Protein AF-A0A9E8Q6Z2-F1 (afdb_monomer_lite)

Structure (mmCIF, N/CA/C/O backbone):
data_AF-A0A9E8Q6Z2-F1
#
_entry.id   AF-A0A9E8Q6Z2-F1
#
loop_
_atom_site.group_PDB
_atom_site.id
_atom_site.type_symbol
_atom_site.label_atom_id
_atom_site.label_alt_id
_atom_site.label_comp_id
_atom_site.label_asym_id
_atom_site.label_entity_id
_atom_site.label_seq_id
_atom_site.pdbx_PDB_ins_code
_atom_site.Cartn_x
_atom_site.Cartn_y
_atom_site.Cartn_z
_atom_site.occupancy
_atom_site.B_iso_or_equiv
_atom_site.auth_seq_id
_atom_site.auth_comp_id
_atom_site.auth_asym_id
_atom_site.auth_atom_id
_atom_site.pdbx_PDB_model_num
ATOM 1 N N . MET A 1 1 ? -47.666 -2.145 24.141 1.00 44.16 1 MET A N 1
ATOM 2 C CA . MET A 1 1 ? -46.485 -2.855 24.676 1.00 44.16 1 MET A CA 1
ATOM 3 C C . MET A 1 1 ? -45.416 -2.873 23.596 1.00 44.16 1 MET A C 1
ATOM 5 O O . MET A 1 1 ? -45.447 -3.725 22.724 1.00 44.16 1 MET A O 1
ATOM 9 N N . THR A 1 2 ? -44.535 -1.876 23.582 1.00 48.31 2 THR A N 1
ATOM 10 C CA . THR A 1 2 ? -43.393 -1.814 22.664 1.00 48.31 2 THR A CA 1
ATOM 11 C C . THR A 1 2 ? -42.206 -2.473 23.358 1.00 48.31 2 THR A C 1
ATOM 13 O O . THR A 1 2 ? -41.734 -2.002 24.391 1.00 48.31 2 THR A O 1
ATOM 16 N N . SER A 1 3 ? -41.766 -3.623 22.846 1.00 51.00 3 SER A N 1
ATOM 17 C CA . SER A 1 3 ? -40.600 -4.326 23.374 1.00 51.00 3 SER A CA 1
ATOM 18 C C . SER A 1 3 ? -39.351 -3.483 23.118 1.00 51.00 3 SER A C 1
ATOM 20 O O . SER A 1 3 ? -38.808 -3.475 22.012 1.00 51.00 3 SER A O 1
ATOM 22 N N . GLY A 1 4 ? -38.903 -2.749 24.135 1.00 53.97 4 GLY A N 1
ATOM 23 C CA . GLY A 1 4 ? -37.612 -2.076 24.126 1.00 53.97 4 GLY A CA 1
ATOM 24 C C . GLY A 1 4 ? -36.506 -3.120 24.058 1.00 53.97 4 GLY A C 1
ATOM 25 O O . GLY A 1 4 ? -36.110 -3.676 25.083 1.00 53.97 4 GLY A O 1
ATOM 26 N N . ARG A 1 5 ? -36.022 -3.408 22.847 1.00 54.25 5 ARG A N 1
ATOM 27 C CA . ARG A 1 5 ? -34.812 -4.197 22.626 1.00 54.25 5 ARG A CA 1
ATOM 28 C C . ARG A 1 5 ? -33.648 -3.366 23.163 1.00 54.25 5 ARG A C 1
ATOM 30 O O . ARG A 1 5 ? -33.110 -2.516 22.468 1.00 54.25 5 ARG A O 1
ATOM 37 N N . ARG A 1 6 ? -33.320 -3.548 24.443 1.00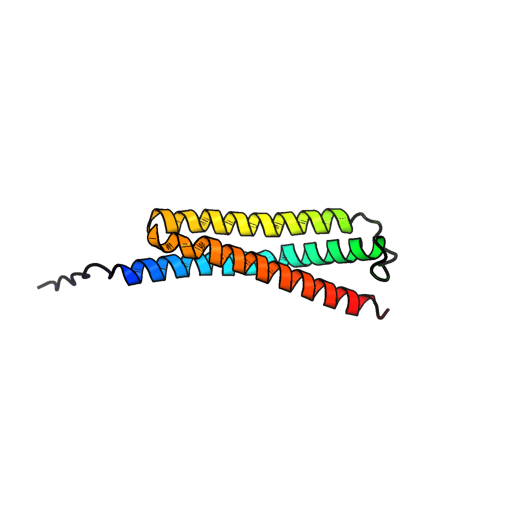 55.88 6 ARG A N 1
ATOM 38 C CA . ARG A 1 6 ? -32.105 -2.985 25.029 1.00 55.88 6 ARG A CA 1
ATOM 39 C C . ARG A 1 6 ? -30.939 -3.688 24.351 1.00 55.88 6 ARG A C 1
ATOM 41 O O . ARG A 1 6 ? -30.661 -4.846 24.653 1.00 55.88 6 ARG A O 1
ATOM 48 N N . GLU A 1 7 ? -30.300 -3.013 23.406 1.00 57.91 7 GLU A N 1
ATOM 49 C CA . GLU A 1 7 ? -28.973 -3.405 22.956 1.00 57.91 7 GLU A CA 1
ATOM 50 C C . GLU A 1 7 ? -28.069 -3.357 24.190 1.00 57.91 7 GLU A C 1
ATOM 52 O O . GLU A 1 7 ? -27.772 -2.292 24.732 1.00 57.91 7 GLU A O 1
ATOM 57 N N . GLY A 1 8 ? -27.740 -4.533 24.732 1.00 60.22 8 GLY A N 1
ATOM 58 C CA . GLY A 1 8 ? -26.762 -4.636 25.807 1.00 60.22 8 GLY A CA 1
ATOM 59 C C . GLY A 1 8 ? -25.445 -4.010 25.342 1.00 60.22 8 GLY A C 1
ATOM 60 O O . GLY A 1 8 ? -25.154 -4.054 24.144 1.00 60.22 8 GLY A O 1
ATOM 61 N N . PRO A 1 9 ? -24.643 -3.421 26.246 1.00 64.31 9 PRO A N 1
ATOM 62 C CA . PRO A 1 9 ? -23.408 -2.753 25.860 1.00 64.31 9 PRO A CA 1
ATOM 63 C C . PRO A 1 9 ? -22.554 -3.700 25.011 1.00 64.31 9 PRO A C 1
ATOM 65 O O . PRO A 1 9 ? -22.233 -4.812 25.445 1.00 64.31 9 PRO A O 1
ATOM 68 N N . ALA A 1 10 ? -22.231 -3.278 23.783 1.00 66.94 10 ALA A N 1
ATOM 69 C CA . ALA A 1 10 ? -21.395 -4.053 22.877 1.00 66.94 10 ALA A CA 1
ATOM 70 C C . ALA A 1 10 ? -20.120 -4.471 23.613 1.00 66.94 10 ALA A C 1
ATOM 72 O O . ALA A 1 10 ? -19.442 -3.644 24.234 1.00 66.94 10 ALA A O 1
ATOM 73 N N . ARG A 1 11 ? -19.818 -5.773 23.583 1.00 83.69 11 ARG A N 1
ATOM 74 C CA . ARG A 1 11 ? -18.705 -6.326 24.352 1.00 83.69 11 ARG A CA 1
ATOM 75 C C . ARG A 1 11 ? -17.403 -5.636 23.911 1.00 83.69 11 ARG A C 1
ATOM 77 O O . ARG A 1 11 ? -17.161 -5.529 22.711 1.00 83.69 11 ARG A O 1
ATOM 84 N N . PRO A 1 12 ? -16.547 -5.179 24.839 1.00 82.25 12 PRO A N 1
ATOM 85 C CA . PRO A 1 12 ? -15.390 -4.344 24.506 1.00 82.25 12 PRO A CA 1
ATOM 86 C C . PRO A 1 12 ? -14.407 -5.021 23.541 1.00 82.25 12 PRO A C 1
ATOM 88 O O . PRO A 1 12 ? -13.824 -4.349 22.700 1.00 82.25 12 PRO A O 1
ATOM 91 N N . TRP A 1 13 ? -14.269 -6.349 23.597 1.00 86.56 13 TRP A N 1
ATOM 92 C CA . TRP A 1 13 ? -13.440 -7.102 22.651 1.00 86.56 13 TRP A CA 1
ATOM 93 C C . TRP A 1 13 ? -13.977 -7.044 21.215 1.00 86.56 13 TRP A C 1
ATOM 95 O O . TRP A 1 13 ? -13.190 -6.921 20.285 1.00 86.56 13 TRP A O 1
ATOM 105 N N . LEU A 1 14 ? -15.301 -7.041 21.027 1.00 89.88 14 LEU A N 1
ATOM 106 C CA . LEU A 1 14 ? -15.918 -6.969 19.702 1.00 89.88 14 LEU A CA 1
ATOM 107 C C . LEU A 1 14 ? -15.596 -5.633 19.023 1.00 89.88 14 LEU A C 1
ATOM 109 O O . LEU A 1 14 ? -15.272 -5.605 17.842 1.00 89.88 14 LEU A O 1
ATOM 113 N N . ARG A 1 15 ? -15.628 -4.531 19.782 1.00 89.31 15 ARG A N 1
ATOM 114 C CA . ARG A 1 15 ? -15.300 -3.188 19.274 1.00 89.31 15 ARG A CA 1
ATOM 115 C C . ARG A 1 15 ? -13.850 -3.103 18.797 1.00 89.31 15 ARG A C 1
ATOM 117 O O . ARG A 1 15 ? -13.601 -2.576 17.718 1.00 89.31 15 ARG A O 1
ATOM 124 N N . ILE A 1 16 ? -12.925 -3.688 19.560 1.00 92.00 16 ILE A N 1
ATOM 125 C CA . ILE A 1 16 ? -11.502 -3.759 19.203 1.00 92.00 16 ILE A CA 1
ATOM 126 C C . ILE A 1 16 ? -11.306 -4.588 17.931 1.00 92.00 16 ILE A C 1
ATOM 128 O O . ILE A 1 16 ? -10.624 -4.140 17.015 1.00 92.00 16 ILE A O 1
ATOM 132 N N . THR A 1 17 ? -11.923 -5.771 17.848 1.00 93.12 17 THR A N 1
ATOM 133 C CA . THR A 1 17 ? -11.808 -6.647 16.673 1.00 93.12 17 THR A CA 1
ATOM 134 C C . THR A 1 17 ? -12.366 -5.985 15.418 1.00 93.12 17 THR A C 1
ATOM 136 O O . THR A 1 17 ? -11.730 -6.041 14.367 1.00 93.12 17 THR A O 1
ATOM 139 N N . VAL A 1 18 ? -13.521 -5.322 15.518 1.00 94.44 18 VAL A N 1
ATOM 140 C CA . VAL A 1 18 ? -14.111 -4.581 14.397 1.00 94.44 18 VAL A CA 1
ATOM 141 C C . VAL A 1 18 ? -13.187 -3.442 13.970 1.00 94.44 18 VAL A C 1
ATOM 143 O O . VAL A 1 18 ? -12.851 -3.356 12.795 1.00 94.44 18 VAL A O 1
ATOM 146 N N . ALA A 1 19 ? -12.709 -2.620 14.907 1.00 94.19 19 ALA A N 1
ATOM 147 C CA . ALA A 1 19 ? -11.789 -1.525 14.605 1.00 94.19 19 ALA A CA 1
ATOM 148 C C . ALA A 1 19 ? -10.500 -2.019 13.922 1.00 94.19 19 ALA A C 1
ATOM 150 O O . ALA A 1 19 ? -10.105 -1.485 12.887 1.00 94.19 19 ALA A O 1
ATOM 151 N N . ALA A 1 20 ? -9.884 -3.083 14.441 1.00 94.50 20 ALA A N 1
ATOM 152 C CA . ALA A 1 20 ? -8.703 -3.691 13.831 1.00 94.50 20 ALA A CA 1
ATOM 153 C C . ALA A 1 20 ? -8.991 -4.222 12.416 1.00 94.50 20 ALA A C 1
ATOM 155 O O . ALA A 1 20 ? -8.196 -4.010 11.505 1.00 94.50 20 ALA A O 1
ATOM 156 N N . SER A 1 21 ? -10.150 -4.854 12.211 1.00 95.31 21 SER A N 1
ATOM 157 C CA . SER A 1 21 ? -10.557 -5.375 10.899 1.00 95.31 21 SER A CA 1
ATOM 158 C C . SER A 1 21 ? -10.781 -4.256 9.882 1.00 95.31 21 SER A C 1
ATOM 160 O O . SER A 1 21 ? -10.392 -4.396 8.727 1.00 95.31 21 SER A O 1
ATOM 162 N N . VAL A 1 22 ? -11.363 -3.128 10.304 1.00 96.38 22 VAL A N 1
ATOM 163 C CA . VAL A 1 22 ? -11.546 -1.952 9.439 1.00 96.38 22 VAL A CA 1
ATOM 164 C C . VAL A 1 22 ? -10.195 -1.376 9.020 1.00 96.38 22 VAL A C 1
ATOM 166 O O . VAL A 1 22 ? -10.010 -1.098 7.841 1.00 96.38 22 VAL A O 1
ATOM 169 N N . ILE A 1 23 ? -9.237 -1.251 9.945 1.00 96.38 23 ILE A N 1
ATOM 170 C CA . ILE A 1 23 ? -7.872 -0.801 9.620 1.00 96.38 23 ILE A CA 1
ATOM 171 C C . ILE A 1 23 ? -7.260 -1.713 8.552 1.00 96.38 23 ILE A C 1
ATOM 173 O O . ILE A 1 23 ? -6.806 -1.233 7.518 1.00 96.38 23 ILE A O 1
ATOM 177 N N . VAL A 1 24 ? -7.313 -3.032 8.750 1.00 96.75 24 VAL A N 1
ATOM 178 C CA . VAL A 1 24 ? -6.798 -3.999 7.768 1.00 96.75 24 VAL A CA 1
ATOM 179 C C . VAL A 1 24 ? -7.502 -3.853 6.415 1.00 96.75 24 VAL A C 1
ATOM 181 O O . VAL A 1 24 ? -6.835 -3.800 5.384 1.00 96.75 24 VAL A O 1
ATOM 184 N N . ALA A 1 25 ? -8.830 -3.723 6.401 1.00 96.81 25 ALA A N 1
ATOM 185 C CA . ALA A 1 25 ? -9.601 -3.549 5.172 1.00 96.81 25 ALA A CA 1
ATOM 186 C C . ALA A 1 25 ? -9.205 -2.277 4.402 1.00 96.81 25 ALA A C 1
ATOM 188 O O . ALA A 1 25 ? -9.100 -2.319 3.178 1.00 96.81 25 ALA A O 1
ATOM 189 N N . VAL A 1 26 ? -8.921 -1.170 5.097 1.00 97.00 26 VAL A N 1
ATOM 190 C CA . VAL A 1 26 ? -8.436 0.074 4.475 1.00 97.00 26 VAL A CA 1
ATOM 191 C C . VAL A 1 26 ? -7.114 -0.157 3.739 1.00 97.00 26 VAL A C 1
ATOM 193 O O . VAL A 1 26 ? -6.974 0.272 2.595 1.00 97.00 26 VAL A O 1
ATOM 196 N N . PHE A 1 27 ? -6.166 -0.875 4.347 1.00 96.88 27 PHE A N 1
ATOM 197 C CA . PHE A 1 27 ? -4.892 -1.197 3.692 1.00 96.88 27 PHE A CA 1
ATOM 198 C C . PHE A 1 27 ? -5.052 -2.172 2.525 1.00 96.88 27 PHE A C 1
ATOM 200 O O . PHE A 1 27 ? -4.365 -2.018 1.519 1.00 96.88 27 PHE A O 1
ATOM 207 N N . ILE A 1 28 ? -5.977 -3.131 2.616 1.00 95.81 28 ILE A N 1
ATOM 208 C CA . ILE A 1 28 ? -6.304 -4.023 1.495 1.00 95.81 28 ILE A CA 1
ATOM 209 C C . ILE A 1 28 ? -6.838 -3.208 0.312 1.00 95.81 28 ILE A C 1
ATOM 211 O O . ILE A 1 28 ? -6.363 -3.365 -0.810 1.00 95.81 28 ILE A O 1
ATOM 215 N N . VAL A 1 29 ? -7.785 -2.296 0.551 1.00 96.38 29 VAL A N 1
ATOM 216 C CA . VAL A 1 29 ? -8.329 -1.423 -0.501 1.00 96.38 29 VAL A CA 1
ATOM 217 C C . VAL A 1 29 ? -7.235 -0.543 -1.101 1.00 96.38 29 VAL A C 1
ATOM 219 O O . VAL A 1 29 ? -7.121 -0.468 -2.322 1.00 96.38 29 VAL A O 1
ATOM 222 N N . ALA A 1 30 ? -6.399 0.081 -0.267 1.00 94.69 30 ALA A N 1
ATOM 223 C CA . ALA A 1 30 ? -5.280 0.892 -0.738 1.00 94.69 30 ALA A CA 1
ATOM 224 C C . ALA A 1 30 ? -4.308 0.080 -1.605 1.00 94.69 30 ALA A C 1
ATOM 226 O O . ALA A 1 30 ? -3.844 0.572 -2.629 1.00 94.69 30 ALA A O 1
ATOM 227 N N . TRP A 1 31 ? -4.046 -1.175 -1.237 1.00 94.56 31 TRP A N 1
ATOM 228 C CA . TRP A 1 31 ? -3.206 -2.077 -2.017 1.00 94.56 31 TRP A CA 1
ATOM 229 C C . TRP A 1 31 ? -3.812 -2.386 -3.391 1.00 94.56 31 TRP A C 1
ATOM 231 O O . TRP A 1 31 ? -3.120 -2.251 -4.400 1.00 94.56 31 TRP A O 1
ATOM 241 N N . PHE A 1 32 ? -5.107 -2.711 -3.464 1.00 93.38 32 PHE A N 1
ATOM 242 C CA . PHE A 1 32 ? -5.791 -2.937 -4.745 1.00 93.38 32 PHE A CA 1
ATOM 243 C C . PHE A 1 32 ? -5.788 -1.691 -5.635 1.00 93.38 32 PHE A C 1
ATOM 245 O O . PHE A 1 32 ? -5.455 -1.777 -6.815 1.00 93.38 32 PHE A O 1
ATOM 252 N N . LEU A 1 33 ? -6.088 -0.520 -5.067 1.00 92.81 33 LEU A N 1
ATOM 253 C CA . LEU A 1 33 ? -6.011 0.756 -5.788 1.00 92.81 33 LEU A CA 1
ATOM 254 C C . LEU A 1 33 ? -4.580 1.081 -6.239 1.00 92.81 33 LEU A C 1
ATOM 256 O O . LEU A 1 33 ? -4.380 1.757 -7.246 1.00 92.81 33 LEU A O 1
ATOM 260 N N . GLY A 1 34 ? -3.587 0.559 -5.521 1.00 90.00 34 GLY A N 1
ATOM 261 C CA . GLY A 1 34 ? -2.173 0.680 -5.840 1.00 90.00 34 GLY A CA 1
ATOM 262 C C . GLY A 1 34 ? -1.702 -0.195 -6.994 1.00 90.00 34 GLY A C 1
ATOM 263 O O . GLY A 1 34 ? -0.513 -0.157 -7.282 1.00 90.00 34 GLY A O 1
ATOM 264 N N . GLY A 1 35 ? -2.567 -0.980 -7.649 1.00 88.50 35 GLY A N 1
ATOM 265 C CA . GLY A 1 35 ? -2.189 -1.779 -8.824 1.00 88.50 35 GLY A CA 1
ATOM 266 C C . GLY A 1 35 ? -1.562 -0.925 -9.930 1.00 88.50 35 GLY A C 1
ATOM 267 O O . GLY A 1 35 ? -0.394 -1.102 -10.251 1.00 88.50 35 GLY A O 1
ATOM 268 N N . LEU A 1 36 ? -2.279 0.102 -10.400 1.00 87.44 36 LEU A N 1
ATOM 269 C CA . LEU A 1 36 ? -1.795 0.993 -11.464 1.00 87.44 36 LEU A CA 1
ATOM 270 C C . LEU A 1 36 ? -0.467 1.703 -11.120 1.00 87.44 36 LEU A C 1
ATOM 272 O O . LEU A 1 36 ? 0.458 1.655 -11.929 1.00 87.44 36 LEU A O 1
ATOM 276 N N . PRO A 1 37 ? -0.306 2.336 -9.937 1.00 88.62 37 PRO A N 1
ATOM 277 C CA . PRO A 1 37 ? 0.990 2.872 -9.524 1.00 88.62 37 PRO A CA 1
ATOM 278 C C . PRO A 1 37 ? 2.127 1.848 -9.519 1.00 88.62 37 PRO A C 1
ATOM 280 O O . PRO A 1 37 ? 3.252 2.195 -9.871 1.00 88.62 37 PRO A O 1
ATOM 283 N N . ARG A 1 38 ? 1.856 0.599 -9.122 1.00 89.88 38 ARG A N 1
ATOM 284 C CA . ARG A 1 38 ? 2.861 -0.472 -9.100 1.00 89.88 38 ARG A CA 1
ATOM 285 C C . ARG A 1 38 ? 3.247 -0.924 -10.504 1.00 89.88 38 ARG A C 1
ATOM 287 O O . ARG A 1 38 ? 4.429 -1.146 -10.739 1.00 89.88 38 ARG A O 1
ATOM 294 N N . ASP A 1 39 ? 2.302 -0.972 -11.436 1.00 85.44 39 ASP A N 1
ATOM 295 C CA . ASP A 1 39 ? 2.592 -1.288 -12.838 1.00 85.44 39 ASP A CA 1
ATOM 296 C C . ASP A 1 39 ? 3.506 -0.220 -13.461 1.00 85.44 39 ASP A C 1
ATOM 298 O O . ASP A 1 39 ? 4.533 -0.536 -14.062 1.00 85.44 39 ASP A O 1
ATOM 302 N N . ILE A 1 40 ? 3.191 1.061 -13.229 1.00 85.44 40 ILE A N 1
ATOM 303 C CA . ILE A 1 40 ? 4.012 2.200 -13.674 1.00 85.44 40 ILE A CA 1
ATOM 304 C C . ILE A 1 40 ? 5.409 2.154 -13.031 1.00 85.44 40 ILE A C 1
ATOM 306 O O . ILE A 1 40 ? 6.416 2.376 -13.707 1.00 85.44 40 ILE A O 1
ATOM 310 N N . LEU A 1 41 ? 5.482 1.817 -11.737 1.00 86.31 41 LEU A N 1
ATOM 311 C CA . LEU A 1 41 ? 6.744 1.632 -11.021 1.00 86.31 41 LEU A CA 1
ATOM 312 C C . LEU A 1 41 ? 7.585 0.507 -11.638 1.00 86.31 41 LEU A C 1
ATOM 314 O O . LEU A 1 41 ? 8.790 0.672 -11.821 1.00 86.31 41 LEU A O 1
ATOM 318 N N . GLY A 1 42 ? 6.954 -0.621 -11.973 1.00 84.06 42 GLY A N 1
ATOM 319 C CA . GLY A 1 42 ? 7.603 -1.768 -12.603 1.00 84.06 42 GLY A CA 1
ATOM 320 C C . GLY A 1 42 ? 8.217 -1.423 -13.960 1.00 84.06 42 GLY A C 1
ATOM 321 O O . GLY A 1 42 ? 9.365 -1.782 -14.213 1.00 84.06 42 GLY A O 1
ATOM 322 N N . ILE A 1 43 ? 7.500 -0.664 -14.796 1.00 81.38 43 ILE A N 1
ATOM 323 C CA . ILE A 1 43 ? 8.003 -0.169 -16.092 1.00 81.38 43 ILE A CA 1
ATOM 324 C C . ILE A 1 43 ? 9.218 0.749 -15.891 1.00 81.38 43 ILE A C 1
ATOM 326 O O . ILE A 1 43 ? 10.246 0.588 -16.557 1.00 81.38 43 ILE A O 1
ATOM 330 N N . GLY A 1 44 ? 9.131 1.676 -14.931 1.00 83.69 44 GLY A N 1
ATOM 331 C CA . GLY A 1 44 ? 10.237 2.565 -14.577 1.00 83.69 44 GLY A CA 1
ATOM 332 C C . GLY A 1 44 ? 11.495 1.800 -14.154 1.00 83.69 44 GLY A C 1
ATOM 333 O O . GLY A 1 44 ? 12.572 2.034 -14.705 1.00 83.69 44 GLY A O 1
ATOM 334 N N . LEU A 1 45 ? 11.355 0.830 -13.239 1.00 84.50 45 LEU A N 1
ATOM 335 C CA . LEU A 1 45 ? 12.467 -0.009 -12.774 1.00 84.50 45 LEU A CA 1
ATOM 336 C C . LEU A 1 45 ? 13.044 -0.897 -13.879 1.00 84.50 45 LEU A C 1
ATOM 338 O O . LEU A 1 45 ? 14.263 -1.061 -13.945 1.00 84.50 45 LEU A O 1
ATOM 342 N N . HIS A 1 46 ? 12.192 -1.466 -14.736 1.00 78.69 46 HIS A N 1
ATOM 343 C CA . HIS A 1 46 ? 12.634 -2.279 -15.867 1.00 78.69 46 HIS A CA 1
ATOM 344 C C . HIS A 1 46 ? 13.564 -1.473 -16.787 1.00 78.69 46 HIS A C 1
ATOM 346 O O . HIS A 1 46 ? 14.650 -1.925 -17.156 1.00 78.69 46 HIS A O 1
ATOM 352 N N . THR A 1 47 ? 13.163 -0.237 -17.080 1.00 77.94 47 THR A N 1
ATOM 353 C CA . THR A 1 47 ? 13.928 0.700 -17.905 1.00 77.94 47 THR A CA 1
ATOM 354 C C . THR A 1 47 ? 15.247 1.108 -17.233 1.00 77.94 47 THR A C 1
ATOM 356 O O . THR A 1 47 ? 16.296 1.119 -17.879 1.00 77.94 47 THR A O 1
ATOM 359 N N . ALA A 1 48 ? 15.223 1.371 -15.920 1.00 80.75 48 ALA A N 1
ATOM 360 C CA . ALA A 1 48 ? 16.416 1.677 -15.119 1.00 80.75 48 ALA A CA 1
ATOM 361 C C . ALA A 1 48 ? 17.447 0.545 -15.141 1.00 80.75 48 ALA A C 1
ATOM 363 O O . ALA A 1 48 ? 18.628 0.769 -15.414 1.00 80.75 48 ALA A O 1
ATOM 364 N N . GLY A 1 49 ? 17.013 -0.687 -14.872 1.00 78.75 49 GLY A N 1
ATOM 365 C CA . GLY A 1 49 ? 17.925 -1.827 -14.841 1.00 78.75 49 GLY A CA 1
ATOM 366 C C . GLY A 1 49 ? 18.537 -2.138 -16.209 1.00 78.75 49 GLY A C 1
ATOM 367 O O . GLY A 1 49 ? 19.703 -2.529 -16.268 1.00 78.75 49 GLY A O 1
ATOM 368 N N . GLY A 1 50 ? 17.819 -1.853 -17.302 1.00 77.00 50 GLY A N 1
ATOM 369 C CA . GLY A 1 50 ? 18.371 -1.900 -18.657 1.00 77.00 50 GLY A CA 1
ATOM 370 C C . GLY A 1 50 ? 19.559 -0.947 -18.851 1.00 77.00 50 GLY A C 1
ATOM 371 O O . GLY A 1 50 ? 20.589 -1.351 -19.388 1.00 77.00 50 GLY A O 1
ATOM 372 N N . LYS A 1 51 ? 19.483 0.294 -18.344 1.00 73.88 51 LYS A N 1
ATOM 373 C CA . LYS A 1 51 ? 20.603 1.257 -18.415 1.00 73.88 51 LYS A CA 1
ATOM 374 C C . LYS A 1 51 ? 21.764 0.922 -17.486 1.00 73.88 51 LYS A C 1
ATOM 376 O O . LYS A 1 51 ? 22.913 1.211 -17.811 1.00 73.88 51 LYS A O 1
ATOM 381 N N . LEU A 1 52 ? 21.474 0.316 -16.337 1.00 77.81 52 LEU A N 1
ATOM 382 C CA . LEU A 1 52 ? 22.488 -0.138 -15.383 1.00 77.81 52 LEU A CA 1
ATOM 383 C C . LEU A 1 52 ? 23.179 -1.443 -15.815 1.00 77.81 52 LEU A C 1
ATOM 385 O O . LEU A 1 52 ? 24.099 -1.896 -15.134 1.00 77.81 52 LEU A O 1
ATOM 389 N N . GLY A 1 53 ? 22.760 -2.041 -16.937 1.00 74.06 53 GLY A N 1
ATOM 390 C CA . GLY A 1 53 ? 23.334 -3.276 -17.466 1.00 74.06 53 GLY A CA 1
ATOM 391 C C . GLY A 1 53 ? 22.945 -4.522 -16.669 1.00 74.06 53 GLY A C 1
ATOM 392 O O . GLY A 1 53 ? 23.648 -5.528 -16.728 1.00 74.06 53 GLY A O 1
ATOM 393 N N . TRP A 1 54 ? 21.851 -4.471 -15.905 1.00 78.19 54 TRP A N 1
ATOM 394 C CA . TRP A 1 54 ? 21.333 -5.631 -15.171 1.00 78.19 54 TRP A CA 1
ATOM 395 C C . TRP A 1 54 ? 20.703 -6.673 -16.111 1.00 78.19 54 TRP A C 1
ATOM 397 O O . TRP A 1 54 ? 20.663 -7.855 -15.775 1.00 78.19 54 TRP A O 1
ATOM 407 N N . TRP A 1 55 ? 20.246 -6.241 -17.291 1.00 77.12 55 TRP A N 1
ATOM 408 C CA . TRP A 1 55 ? 19.726 -7.062 -18.391 1.00 77.12 55 TRP A CA 1
ATOM 409 C C . TRP A 1 55 ? 19.809 -6.291 -19.718 1.00 77.12 55 TRP A C 1
ATOM 411 O O . TRP A 1 55 ? 20.218 -5.129 -19.744 1.00 77.12 55 TRP A O 1
ATOM 421 N N . ILE A 1 56 ? 19.432 -6.942 -20.825 1.00 68.62 56 ILE A N 1
ATOM 422 C CA . ILE A 1 56 ? 19.313 -6.297 -22.140 1.00 68.62 56 ILE A CA 1
ATOM 423 C C . ILE A 1 56 ? 18.226 -5.219 -22.046 1.00 68.62 56 ILE A C 1
ATOM 425 O O . ILE A 1 56 ? 17.057 -5.527 -21.828 1.00 68.62 56 ILE A O 1
ATOM 429 N N . GLY A 1 57 ? 18.631 -3.953 -22.150 1.00 63.72 57 GLY A N 1
ATOM 430 C CA . GLY A 1 57 ? 17.712 -2.817 -22.157 1.00 63.72 57 GLY A CA 1
AT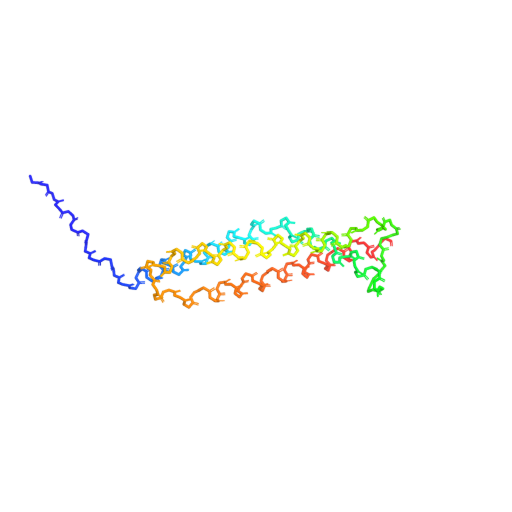OM 431 C C . GLY A 1 57 ? 16.945 -2.707 -23.474 1.00 63.72 57 GLY A C 1
ATOM 432 O O . GLY A 1 57 ? 17.456 -3.093 -24.525 1.00 63.72 57 GLY A O 1
ATOM 433 N N . ASP A 1 58 ? 15.734 -2.149 -23.416 1.00 64.31 58 ASP A N 1
ATOM 434 C CA . ASP A 1 58 ? 14.968 -1.801 -24.614 1.00 64.31 58 ASP A CA 1
ATOM 435 C C . ASP A 1 58 ? 15.723 -0.710 -25.411 1.00 64.31 58 ASP A C 1
ATOM 437 O O . ASP A 1 58 ? 15.971 0.377 -24.873 1.00 64.31 58 ASP A O 1
ATOM 441 N N . PRO A 1 59 ? 16.096 -0.960 -26.684 1.00 59.25 59 PRO A N 1
ATOM 442 C CA . PRO A 1 59 ? 16.787 0.015 -27.528 1.00 59.25 59 PRO A CA 1
ATOM 443 C C . PRO A 1 59 ? 16.017 1.329 -27.727 1.00 59.25 59 PRO A C 1
ATOM 445 O O . PRO A 1 59 ? 16.631 2.345 -28.054 1.00 59.25 59 PRO A O 1
ATOM 448 N N . ASN A 1 60 ? 14.695 1.321 -27.528 1.00 59.38 60 ASN A N 1
ATOM 449 C CA . ASN A 1 60 ? 13.816 2.477 -27.691 1.00 59.38 60 ASN A CA 1
ATOM 450 C C . ASN A 1 60 ? 13.557 3.245 -26.381 1.00 59.38 60 ASN A C 1
ATOM 452 O O . ASN A 1 60 ? 12.830 4.232 -26.393 1.00 59.38 60 ASN A O 1
ATOM 456 N N . SER A 1 61 ? 14.164 2.864 -25.250 1.00 63.72 61 SER A N 1
ATOM 457 C CA . SER A 1 61 ? 13.812 3.398 -23.921 1.00 63.72 61 SER A CA 1
ATOM 458 C C . SER A 1 61 ? 14.358 4.807 -23.590 1.00 63.72 61 SER A C 1
ATOM 460 O O . SER A 1 61 ? 14.491 5.185 -22.416 1.00 63.72 61 SER A O 1
ATOM 462 N N . ASN A 1 62 ? 14.756 5.596 -24.588 1.00 60.88 62 ASN A N 1
ATOM 463 C CA . ASN A 1 62 ? 15.510 6.836 -24.370 1.00 60.88 62 ASN A CA 1
ATOM 464 C C . ASN A 1 62 ? 14.638 8.074 -24.063 1.00 60.88 62 ASN A C 1
ATOM 466 O O . ASN A 1 62 ? 15.159 9.182 -23.944 1.00 60.88 62 ASN A O 1
ATOM 470 N N . ASP A 1 63 ? 13.335 7.893 -23.846 1.00 65.56 63 ASP A N 1
ATOM 471 C CA . ASP A 1 63 ? 12.368 8.995 -23.711 1.00 65.56 63 ASP A CA 1
ATOM 472 C C . ASP A 1 63 ? 12.153 9.455 -22.252 1.00 65.56 63 ASP A C 1
ATOM 474 O O . ASP A 1 63 ? 11.251 10.231 -21.939 1.00 65.56 63 ASP A O 1
ATOM 478 N N . GLY A 1 64 ? 12.999 8.992 -21.323 1.00 64.56 64 GLY A N 1
ATOM 479 C CA . GLY A 1 64 ? 12.917 9.342 -19.897 1.00 64.56 64 GLY A CA 1
ATOM 480 C C . GLY A 1 64 ? 11.925 8.501 -19.084 1.00 64.56 64 GLY A C 1
ATOM 481 O O . GLY A 1 64 ? 11.695 8.809 -17.914 1.00 64.56 64 GLY A O 1
ATOM 482 N N . GLU A 1 65 ? 11.387 7.427 -19.668 1.00 68.62 65 GLU A N 1
ATOM 483 C CA . GLU A 1 65 ? 10.425 6.494 -19.050 1.00 68.62 65 GLU A CA 1
ATOM 484 C C . GLU A 1 65 ? 10.886 5.892 -17.726 1.00 68.62 65 GLU A C 1
ATOM 486 O O . GLU A 1 65 ? 10.098 5.739 -16.793 1.00 68.62 65 GLU A O 1
ATOM 491 N N . GLU A 1 66 ? 12.192 5.682 -17.594 1.00 72.56 66 GLU A N 1
ATOM 492 C CA . GLU A 1 66 ? 12.836 5.305 -16.342 1.00 72.56 66 GLU A CA 1
ATOM 493 C C . GLU A 1 66 ? 12.512 6.264 -15.190 1.00 72.56 66 GLU A C 1
ATOM 495 O O . GLU A 1 66 ? 12.101 5.830 -14.111 1.00 72.56 66 GLU A O 1
ATOM 500 N N . SER A 1 67 ? 12.730 7.568 -15.393 1.00 72.44 67 SER A N 1
ATOM 501 C CA . SER A 1 67 ? 12.693 8.531 -14.294 1.00 72.44 67 SER A CA 1
ATOM 502 C C . SER A 1 67 ? 11.258 8.893 -13.949 1.00 72.44 67 SER A C 1
ATOM 504 O O . SER A 1 67 ? 10.893 8.879 -12.773 1.00 72.44 67 SER A O 1
ATOM 506 N N . TRP A 1 68 ? 10.411 9.141 -14.953 1.00 79.94 68 TRP A N 1
ATOM 507 C CA . TRP A 1 68 ? 9.029 9.518 -14.690 1.00 79.94 68 TRP A CA 1
ATOM 508 C C . TRP A 1 68 ? 8.200 8.320 -14.220 1.00 79.94 68 TRP A C 1
ATOM 510 O O . TRP A 1 68 ? 7.420 8.488 -13.287 1.00 79.94 68 TRP A O 1
ATOM 520 N N . GLY A 1 69 ? 8.406 7.117 -14.773 1.00 81.62 69 GLY A N 1
ATOM 521 C CA . GLY A 1 69 ? 7.699 5.904 -14.353 1.00 81.62 69 GLY A CA 1
ATOM 522 C C . GLY A 1 69 ? 8.054 5.502 -12.922 1.00 81.62 69 GLY A C 1
ATOM 523 O O . GLY A 1 69 ? 7.173 5.300 -12.084 1.00 81.62 69 GLY A O 1
ATOM 524 N N . THR A 1 70 ? 9.346 5.503 -12.582 1.00 83.31 70 THR A N 1
ATOM 525 C CA . THR A 1 70 ? 9.788 5.184 -11.215 1.00 83.31 70 THR A CA 1
ATOM 526 C C . THR A 1 70 ? 9.257 6.205 -10.210 1.00 83.31 70 THR A C 1
ATOM 528 O O . THR A 1 70 ? 8.707 5.836 -9.173 1.00 83.31 70 THR A O 1
ATOM 531 N N . VAL A 1 71 ? 9.371 7.502 -10.515 1.00 86.12 71 VAL A N 1
ATOM 532 C CA . VAL A 1 71 ? 8.921 8.568 -9.609 1.00 86.12 71 VAL A CA 1
ATOM 533 C C . VAL A 1 71 ? 7.399 8.572 -9.470 1.00 86.12 71 VAL A C 1
ATOM 535 O O . VAL A 1 71 ? 6.897 8.597 -8.347 1.00 86.12 71 VAL A O 1
ATOM 538 N N . ALA A 1 72 ? 6.649 8.505 -10.572 1.00 86.75 72 ALA A N 1
ATOM 539 C CA . ALA A 1 72 ? 5.188 8.493 -10.537 1.00 86.75 72 ALA A CA 1
ATOM 540 C C . ALA A 1 72 ? 4.648 7.257 -9.807 1.00 86.75 72 ALA A C 1
ATOM 542 O O . ALA A 1 72 ? 3.735 7.375 -8.988 1.00 86.75 72 ALA A O 1
ATOM 543 N N . GLY A 1 73 ? 5.251 6.091 -10.047 1.00 88.06 73 GLY A N 1
ATOM 544 C CA . GLY A 1 73 ? 4.899 4.851 -9.371 1.00 88.06 73 GLY A CA 1
ATOM 545 C C . GLY A 1 73 ? 5.170 4.900 -7.864 1.00 88.06 73 GLY A C 1
ATOM 546 O O . GLY A 1 73 ? 4.276 4.604 -7.068 1.00 88.06 73 GLY A O 1
ATOM 547 N N . LEU A 1 74 ? 6.356 5.368 -7.448 1.00 89.94 74 LEU A N 1
ATOM 548 C CA . LEU A 1 74 ? 6.694 5.554 -6.029 1.00 89.94 74 LEU A CA 1
ATOM 549 C C . LEU A 1 74 ? 5.754 6.545 -5.339 1.00 89.94 74 LEU A C 1
ATOM 551 O O . LEU A 1 74 ? 5.281 6.276 -4.233 1.00 89.94 74 LEU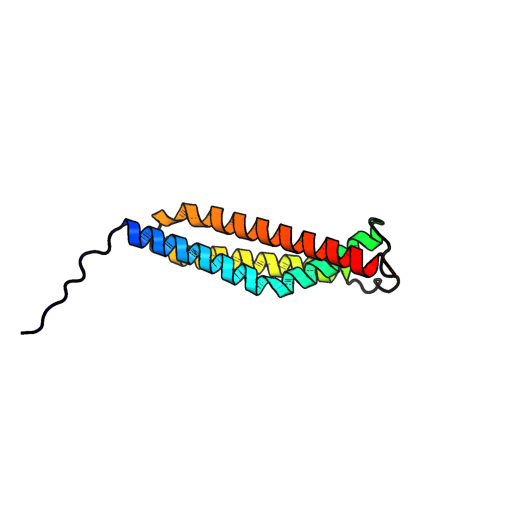 A O 1
ATOM 555 N N . ILE A 1 75 ? 5.459 7.674 -5.989 1.00 91.75 75 ILE A N 1
ATOM 556 C CA . ILE A 1 75 ? 4.523 8.670 -5.462 1.00 91.75 75 ILE A CA 1
ATOM 557 C C . ILE A 1 75 ? 3.136 8.049 -5.309 1.00 91.75 75 ILE A C 1
ATOM 559 O O . ILE A 1 75 ? 2.540 8.173 -4.244 1.00 91.75 75 ILE A O 1
ATOM 563 N N . GLY A 1 76 ? 2.626 7.349 -6.325 1.00 89.38 76 GLY A N 1
ATOM 564 C CA . GLY A 1 76 ? 1.296 6.745 -6.271 1.00 89.38 76 GLY A CA 1
ATOM 565 C C . GLY A 1 76 ? 1.162 5.707 -5.152 1.00 89.38 76 GLY A C 1
ATOM 566 O O . GLY A 1 76 ? 0.213 5.766 -4.368 1.00 89.38 76 GLY A O 1
ATOM 567 N N . VAL A 1 77 ? 2.145 4.811 -5.007 1.00 91.00 77 VAL A N 1
ATOM 568 C CA . VAL A 1 77 ? 2.191 3.829 -3.909 1.00 91.00 77 VAL A CA 1
ATOM 569 C C . VAL A 1 77 ? 2.295 4.518 -2.546 1.00 91.00 77 VAL A C 1
ATOM 571 O O . VAL A 1 77 ? 1.600 4.135 -1.599 1.00 91.00 77 VAL A O 1
ATOM 574 N N . GLY A 1 78 ? 3.149 5.539 -2.433 1.00 90.75 78 GLY A N 1
ATOM 575 C CA . GLY A 1 78 ? 3.350 6.291 -1.197 1.00 90.75 78 GLY A CA 1
ATOM 576 C C . GLY A 1 78 ? 2.103 7.059 -0.764 1.00 90.75 78 GLY A C 1
ATOM 577 O O . GLY A 1 78 ? 1.723 7.007 0.405 1.00 90.75 78 GLY A O 1
ATOM 578 N N . VAL A 1 79 ? 1.423 7.718 -1.705 1.00 96.06 79 VAL A N 1
ATOM 579 C CA . VAL A 1 79 ? 0.179 8.464 -1.463 1.00 96.06 79 VAL A CA 1
ATOM 580 C C . VAL A 1 79 ? -0.926 7.537 -0.969 1.00 96.06 79 VAL A C 1
ATOM 582 O O . VAL A 1 79 ? -1.604 7.871 0.000 1.00 96.06 79 VAL A O 1
ATOM 585 N N . LEU A 1 80 ? -1.088 6.358 -1.573 1.00 94.19 80 LEU A N 1
ATOM 586 C CA . LEU A 1 80 ? -2.101 5.391 -1.141 1.00 94.19 80 LEU A CA 1
ATOM 587 C C . LEU A 1 80 ? -1.800 4.815 0.246 1.00 94.19 80 LEU A C 1
ATOM 589 O O . LEU A 1 80 ? -2.702 4.729 1.080 1.00 94.19 80 LEU A O 1
ATOM 593 N N . GLY A 1 81 ? -0.534 4.499 0.532 1.00 93.12 81 GLY A N 1
ATOM 594 C CA . GLY A 1 81 ? -0.111 4.075 1.867 1.00 93.12 81 GLY A CA 1
ATOM 595 C C . GLY 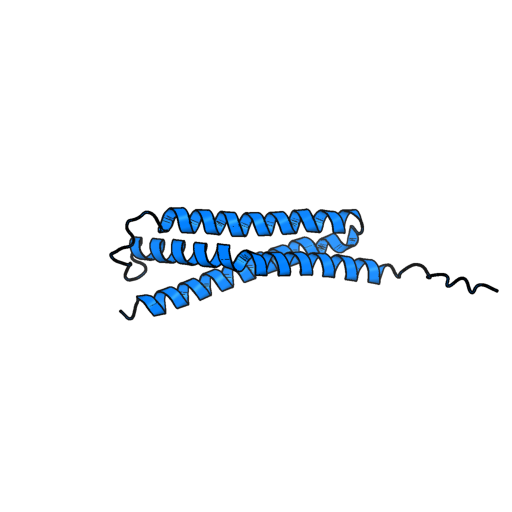A 1 81 ? -0.356 5.161 2.921 1.00 93.12 81 GLY A C 1
ATOM 596 O O . GLY A 1 81 ? -0.908 4.887 3.987 1.00 93.12 81 GLY A O 1
ATOM 597 N N . ALA A 1 82 ? -0.019 6.415 2.609 1.00 95.25 82 ALA A N 1
ATOM 598 C CA . ALA A 1 82 ? -0.264 7.554 3.490 1.00 95.25 82 ALA A CA 1
ATOM 599 C C . ALA A 1 82 ? -1.765 7.792 3.717 1.00 95.25 82 ALA A C 1
ATOM 601 O O . ALA A 1 82 ? -2.196 7.979 4.856 1.00 95.25 82 ALA A O 1
ATOM 602 N N . ALA A 1 83 ? -2.580 7.722 2.662 1.00 94.31 83 ALA A N 1
ATOM 603 C CA . ALA A 1 83 ? -4.031 7.835 2.761 1.00 94.31 83 ALA A CA 1
ATOM 604 C C . ALA A 1 83 ? -4.631 6.723 3.636 1.00 94.31 83 ALA A C 1
ATOM 606 O O . ALA A 1 83 ? -5.503 7.000 4.459 1.00 94.31 83 ALA A O 1
ATOM 607 N N . ALA A 1 84 ? -4.127 5.488 3.530 1.00 94.19 84 ALA A N 1
ATOM 608 C CA . ALA A 1 84 ? -4.551 4.370 4.369 1.00 94.19 84 ALA A CA 1
ATOM 609 C C . ALA A 1 84 ? -4.227 4.594 5.856 1.00 94.19 84 ALA A C 1
ATOM 611 O O . ALA A 1 84 ? -5.072 4.347 6.723 1.00 94.19 84 ALA A O 1
ATOM 612 N N . VAL A 1 85 ? -3.034 5.119 6.159 1.00 95.62 85 VAL A N 1
ATOM 613 C CA . VAL A 1 85 ? -2.637 5.493 7.526 1.00 95.62 85 VAL A CA 1
ATOM 614 C C . VAL A 1 85 ? -3.555 6.585 8.077 1.00 95.62 85 VAL A C 1
ATOM 616 O O . VAL A 1 85 ? -4.087 6.443 9.180 1.00 95.62 85 VAL A O 1
ATOM 619 N N . LEU A 1 86 ? -3.786 7.651 7.306 1.00 95.00 86 LEU A N 1
ATOM 620 C CA . LEU A 1 86 ? -4.646 8.763 7.716 1.00 95.00 86 LEU A CA 1
ATOM 621 C C . LEU A 1 86 ? -6.100 8.316 7.918 1.00 95.00 86 LEU A C 1
ATOM 623 O O . LEU A 1 86 ? -6.704 8.640 8.941 1.00 95.00 86 LEU A O 1
ATOM 627 N N . GLY A 1 87 ? -6.643 7.513 6.999 1.00 91.19 87 GLY A N 1
ATOM 628 C CA . GLY A 1 87 ? -7.988 6.942 7.110 1.00 91.19 87 GLY A CA 1
ATOM 629 C C . GLY A 1 87 ? -8.143 6.040 8.337 1.00 91.19 87 GLY A C 1
ATOM 630 O O . GLY A 1 87 ? -9.141 6.119 9.054 1.00 91.19 87 GLY A O 1
ATOM 631 N N . SER A 1 88 ? -7.112 5.253 8.653 1.00 91.62 88 SER A N 1
ATOM 632 C CA . SER A 1 88 ? -7.066 4.430 9.868 1.00 91.62 88 SER A CA 1
ATOM 633 C C . SER A 1 88 ? -7.035 5.267 11.154 1.00 91.62 88 SER A C 1
ATOM 635 O O . SER A 1 88 ? -7.541 4.830 12.189 1.00 91.62 88 SER A O 1
ATOM 637 N N . GLY A 1 89 ? -6.511 6.496 11.100 1.00 85.69 89 GLY A N 1
ATOM 638 C CA . GLY A 1 89 ? -6.525 7.444 12.216 1.00 85.69 89 GLY A CA 1
ATOM 639 C C . GLY A 1 89 ? -7.934 7.773 12.721 1.00 85.69 89 GLY A C 1
ATOM 640 O O . GLY A 1 89 ? -8.132 7.915 13.928 1.00 85.69 89 GLY A O 1
ATOM 641 N N . VAL A 1 90 ? -8.936 7.801 11.834 1.00 90.50 90 VAL A N 1
ATOM 642 C CA . VAL A 1 90 ? -10.349 8.007 12.204 1.00 90.50 90 VAL A CA 1
ATOM 643 C C . VAL A 1 90 ? -10.865 6.850 13.064 1.00 90.50 90 VAL A C 1
ATOM 645 O O . VAL A 1 90 ? -11.549 7.067 14.063 1.00 90.50 90 VAL A O 1
ATOM 648 N N . VAL A 1 91 ? -10.484 5.616 12.726 1.00 90.19 91 VAL A N 1
ATOM 649 C CA . VAL A 1 91 ? -10.850 4.417 13.494 1.00 90.19 91 VAL A CA 1
ATOM 650 C C . VAL A 1 91 ? -10.195 4.442 14.875 1.00 90.19 91 VAL A C 1
ATOM 652 O O . VAL A 1 91 ? -10.850 4.182 15.886 1.00 90.19 91 VAL A O 1
ATOM 655 N N . LEU A 1 92 ? -8.918 4.823 14.940 1.00 91.56 92 LEU A N 1
ATOM 656 C CA . LEU A 1 92 ? -8.173 4.923 16.197 1.00 91.56 92 LEU A CA 1
ATOM 657 C C . LEU A 1 92 ? -8.645 6.069 17.097 1.00 91.56 92 LEU A C 1
ATOM 659 O O . LEU A 1 92 ? -8.516 5.971 18.319 1.00 91.56 92 LEU A O 1
ATOM 663 N N . ALA A 1 93 ? -9.228 7.127 16.528 1.00 92.31 93 ALA A N 1
ATOM 664 C CA . ALA A 1 93 ? -9.869 8.183 17.306 1.00 92.31 93 ALA A CA 1
ATOM 665 C C . ALA A 1 93 ? -11.065 7.649 18.118 1.00 92.31 93 ALA A C 1
ATOM 667 O O . ALA A 1 93 ? -11.316 8.134 19.221 1.00 92.31 93 ALA A O 1
ATOM 668 N N . VAL A 1 94 ? -11.757 6.623 17.605 1.00 90.38 94 VAL A N 1
ATOM 669 C CA . VAL A 1 94 ? -12.913 5.985 18.255 1.00 90.38 94 VAL A CA 1
ATOM 670 C C . VAL A 1 94 ? -12.503 4.807 19.147 1.00 90.38 94 VAL A C 1
ATOM 672 O O . VAL A 1 94 ? -13.057 4.644 20.234 1.00 90.38 94 VAL A O 1
ATOM 675 N N . GLU A 1 95 ? -11.533 3.990 18.723 1.00 93.62 95 GLU A N 1
ATOM 676 C CA . GLU A 1 95 ? -11.075 2.801 19.454 1.00 93.62 95 GLU A CA 1
ATOM 677 C C . GLU A 1 95 ? -9.541 2.723 19.499 1.00 93.62 95 GLU A C 1
ATOM 679 O O . GLU A 1 95 ? -8.888 2.017 18.728 1.00 93.62 95 GLU A O 1
ATOM 684 N N . ARG A 1 96 ? -8.944 3.440 20.459 1.00 93.00 96 ARG A N 1
ATOM 685 C CA . ARG A 1 96 ? -7.481 3.522 20.627 1.00 93.00 96 ARG A CA 1
ATOM 686 C C . ARG A 1 96 ? -6.814 2.177 20.904 1.00 93.00 96 ARG A C 1
ATOM 688 O O . ARG A 1 96 ? -5.629 2.022 20.633 1.00 93.00 96 ARG A O 1
ATOM 695 N N . ARG A 1 97 ? -7.533 1.193 21.452 1.00 92.81 97 ARG A N 1
ATOM 696 C CA . ARG A 1 97 ? -6.951 -0.123 21.765 1.00 92.81 97 ARG A CA 1
ATOM 697 C C . ARG A 1 97 ? -6.631 -0.938 20.511 1.00 92.81 97 ARG A C 1
ATOM 699 O O . ARG A 1 97 ? -5.841 -1.869 20.601 1.00 92.81 97 ARG A O 1
ATOM 706 N N . ALA A 1 98 ? -7.184 -0.566 19.355 1.00 92.44 98 ALA A N 1
ATOM 707 C CA . ALA A 1 98 ? -6.851 -1.173 18.070 1.00 92.44 98 ALA A CA 1
ATOM 708 C C . ALA A 1 98 ? -5.531 -0.651 17.465 1.00 92.44 98 ALA A C 1
ATOM 710 O O . ALA A 1 98 ? -5.143 -1.111 16.394 1.00 92.44 98 ALA A O 1
ATOM 711 N N . TRP A 1 99 ? -4.813 0.265 18.134 1.00 93.56 99 TRP A N 1
ATOM 712 C CA . TRP A 1 99 ? -3.568 0.853 17.618 1.00 93.56 99 TRP A CA 1
ATOM 713 C C . TRP A 1 99 ? -2.516 -0.152 17.118 1.00 93.56 99 TRP A C 1
ATOM 715 O O . TRP A 1 99 ? -1.885 0.173 16.113 1.00 93.56 99 TRP A O 1
ATOM 725 N N . PRO A 1 100 ? -2.328 -1.361 17.702 1.00 95.31 100 PRO A N 1
ATOM 726 C CA . PRO A 1 100 ? -1.315 -2.292 17.207 1.00 95.31 100 PRO A CA 1
ATOM 727 C C . PRO A 1 100 ? -1.626 -2.826 15.803 1.00 95.31 100 PRO A C 1
ATOM 729 O O . PRO A 1 100 ? -0.715 -3.256 15.102 1.00 95.31 100 PRO A O 1
ATOM 732 N N . ALA A 1 101 ? -2.890 -2.781 15.365 1.00 93.81 101 ALA A N 1
ATOM 733 C CA . ALA A 1 101 ? -3.279 -3.213 14.025 1.00 93.81 101 ALA A CA 1
ATOM 734 C C . ALA A 1 101 ? -2.712 -2.296 12.932 1.00 93.81 101 ALA A C 1
ATOM 736 O O . ALA A 1 101 ? -2.442 -2.763 11.830 1.00 93.81 101 ALA A O 1
ATOM 737 N N . LEU A 1 102 ? -2.495 -1.010 13.231 1.00 94.44 102 LEU A N 1
ATOM 738 C CA . LEU A 1 102 ? -1.999 -0.032 12.264 1.00 94.44 102 LEU A CA 1
ATOM 739 C C . LEU A 1 102 ? -0.579 -0.346 11.756 1.00 94.44 102 LEU A C 1
ATOM 741 O O . LEU A 1 102 ? -0.428 -0.498 10.544 1.00 94.44 102 LEU A O 1
ATOM 745 N N . PRO A 1 103 ? 0.461 -0.477 12.608 1.00 95.19 103 PRO A N 1
ATOM 746 C CA . PRO A 1 103 ? 1.804 -0.797 12.126 1.00 95.19 103 PRO A CA 1
ATOM 747 C C . PRO A 1 103 ? 1.869 -2.176 11.460 1.00 95.19 103 PRO A C 1
ATOM 749 O O . PRO A 1 103 ? 2.605 -2.339 10.492 1.00 95.19 103 PRO A O 1
ATOM 752 N N . VAL A 1 104 ? 1.073 -3.150 11.920 1.00 96.62 104 VAL A N 1
ATOM 753 C CA . VAL A 1 104 ? 1.006 -4.486 11.304 1.00 96.62 104 VAL A CA 1
ATOM 754 C C . VAL A 1 104 ? 0.403 -4.416 9.899 1.00 96.62 104 VAL A C 1
ATOM 756 O O . VAL A 1 104 ? 0.973 -4.972 8.964 1.00 96.62 104 VAL A O 1
ATOM 759 N N . ALA A 1 105 ? -0.712 -3.703 9.724 1.00 95.75 105 ALA A N 1
ATOM 760 C CA . ALA A 1 105 ? -1.349 -3.534 8.419 1.00 95.75 105 ALA A CA 1
ATOM 761 C C . ALA A 1 105 ? -0.475 -2.715 7.453 1.00 95.75 105 ALA A C 1
ATOM 763 O O . ALA A 1 105 ? -0.358 -3.071 6.283 1.00 95.75 105 ALA A O 1
ATOM 764 N N . ALA A 1 106 ? 0.197 -1.671 7.949 1.00 95.19 106 ALA A N 1
ATOM 765 C CA . ALA A 1 106 ? 1.135 -0.877 7.160 1.00 95.19 106 ALA A CA 1
ATOM 766 C C . ALA A 1 106 ? 2.354 -1.697 6.708 1.00 95.19 106 ALA A C 1
ATOM 768 O O . ALA A 1 106 ? 2.754 -1.616 5.547 1.00 95.19 106 ALA A O 1
ATOM 769 N N . ALA A 1 107 ? 2.912 -2.525 7.598 1.00 96.31 107 ALA A N 1
ATOM 770 C CA . ALA A 1 107 ? 3.992 -3.441 7.249 1.00 96.31 107 ALA A CA 1
ATOM 771 C C . ALA A 1 107 ? 3.534 -4.457 6.195 1.00 96.31 107 ALA A C 1
ATOM 773 O O . ALA A 1 107 ? 4.211 -4.627 5.187 1.00 96.31 107 ALA A O 1
ATOM 774 N N . ALA A 1 108 ? 2.355 -5.064 6.372 1.00 95.75 108 ALA A N 1
ATOM 775 C CA . ALA A 1 108 ? 1.795 -5.999 5.400 1.00 95.75 108 ALA A CA 1
ATOM 776 C C . ALA A 1 108 ? 1.595 -5.349 4.020 1.00 95.75 108 ALA A C 1
ATOM 778 O O . ALA A 1 108 ? 1.992 -5.926 3.011 1.00 95.75 108 ALA A O 1
ATOM 779 N N . TYR A 1 109 ? 1.054 -4.128 3.969 1.00 95.56 109 TYR A N 1
ATOM 780 C CA . TYR A 1 109 ? 0.924 -3.353 2.733 1.00 95.56 109 TYR A CA 1
ATOM 781 C C . TYR A 1 109 ? 2.275 -3.128 2.046 1.00 95.56 109 TYR A C 1
ATOM 783 O O . TYR A 1 109 ? 2.400 -3.367 0.844 1.00 95.56 109 TYR A O 1
ATOM 791 N N . ALA A 1 110 ? 3.292 -2.700 2.799 1.00 94.56 110 ALA A N 1
ATOM 792 C CA . ALA A 1 110 ? 4.624 -2.446 2.259 1.00 94.56 110 ALA A CA 1
ATOM 793 C C . ALA A 1 110 ? 5.272 -3.733 1.731 1.00 94.56 110 ALA A C 1
ATOM 795 O O . ALA A 1 110 ? 5.797 -3.746 0.619 1.00 94.56 110 ALA A O 1
ATOM 796 N N . THR A 1 111 ? 5.183 -4.829 2.490 1.00 95.75 111 THR A N 1
ATOM 797 C CA . THR A 1 111 ? 5.712 -6.135 2.083 1.00 95.75 111 THR A CA 1
ATOM 798 C C . THR A 1 111 ? 5.025 -6.648 0.823 1.00 95.75 111 THR A C 1
ATOM 800 O O . THR A 1 111 ? 5.713 -7.020 -0.121 1.00 95.75 111 THR A O 1
ATOM 803 N N . LEU A 1 112 ? 3.691 -6.630 0.765 1.00 94.25 112 LEU A N 1
ATOM 804 C CA . LEU A 1 112 ? 2.952 -7.090 -0.414 1.00 94.25 112 LEU A CA 1
ATOM 805 C C . LEU A 1 112 ? 3.238 -6.220 -1.639 1.00 94.25 112 LEU A C 1
ATOM 807 O O . LEU A 1 112 ? 3.400 -6.734 -2.739 1.00 94.25 112 LEU A O 1
ATOM 811 N N . THR A 1 113 ? 3.340 -4.903 -1.459 1.00 93.00 113 THR A N 1
ATOM 812 C CA . THR A 1 113 ? 3.715 -3.988 -2.544 1.00 93.00 113 THR A CA 1
ATOM 813 C C . THR A 1 113 ? 5.110 -4.309 -3.079 1.00 93.00 113 THR A C 1
ATOM 815 O O . THR A 1 113 ? 5.294 -4.381 -4.293 1.00 93.00 113 THR A O 1
ATOM 818 N N . ALA A 1 114 ? 6.084 -4.543 -2.195 1.00 90.62 114 ALA A N 1
ATOM 819 C CA . ALA A 1 114 ? 7.440 -4.902 -2.594 1.00 90.62 114 ALA A CA 1
ATOM 820 C C . ALA A 1 114 ? 7.480 -6.244 -3.337 1.00 90.62 114 ALA A C 1
ATOM 822 O O . ALA A 1 114 ? 8.113 -6.332 -4.385 1.00 90.62 114 ALA A O 1
ATOM 823 N N . VAL A 1 115 ? 6.772 -7.262 -2.833 1.00 93.25 115 VAL A N 1
ATOM 824 C CA . VAL A 1 115 ? 6.678 -8.578 -3.482 1.00 93.25 115 VAL A CA 1
ATOM 825 C C . VAL A 1 115 ? 6.098 -8.449 -4.887 1.00 93.25 115 VAL A C 1
ATOM 827 O O . VAL A 1 115 ? 6.738 -8.899 -5.831 1.00 93.25 115 VAL A O 1
ATOM 830 N N . ASP A 1 116 ? 4.954 -7.786 -5.049 1.00 90.38 116 ASP A N 1
ATOM 831 C CA . ASP A 1 116 ? 4.325 -7.631 -6.366 1.00 90.38 116 ASP A CA 1
ATOM 832 C C . ASP A 1 116 ? 5.204 -6.844 -7.336 1.00 90.38 116 ASP A C 1
ATOM 834 O O . ASP A 1 116 ? 5.318 -7.212 -8.501 1.00 90.38 116 ASP A O 1
ATOM 838 N N . THR A 1 117 ? 5.876 -5.796 -6.855 1.00 86.88 117 THR A N 1
ATOM 839 C CA . THR A 1 117 ? 6.796 -5.012 -7.692 1.00 86.88 117 THR A CA 1
ATOM 840 C C . THR A 1 117 ? 7.974 -5.872 -8.163 1.00 86.88 117 THR A C 1
ATOM 842 O O . THR A 1 117 ? 8.358 -5.806 -9.327 1.00 86.88 117 THR A O 1
ATOM 845 N N . ILE A 1 118 ? 8.532 -6.714 -7.285 1.00 87.81 118 ILE A N 1
ATOM 846 C CA . ILE A 1 118 ? 9.627 -7.634 -7.630 1.00 87.81 118 ILE A CA 1
ATOM 847 C C . ILE A 1 118 ? 9.153 -8.707 -8.613 1.00 87.81 118 ILE A C 1
ATOM 849 O O . ILE A 1 118 ? 9.850 -8.985 -9.584 1.00 87.81 118 ILE A O 1
ATOM 853 N N . VAL A 1 119 ? 7.984 -9.311 -8.380 1.00 88.12 119 VAL A N 1
ATOM 854 C CA . VAL A 1 119 ? 7.417 -10.330 -9.277 1.00 88.12 119 VAL A CA 1
ATOM 855 C C . VAL A 1 119 ? 7.152 -9.732 -10.656 1.00 88.12 119 VAL A C 1
ATOM 857 O O . VAL A 1 119 ? 7.612 -10.291 -11.647 1.00 88.12 119 VAL A O 1
ATOM 860 N N . GLY A 1 120 ? 6.512 -8.561 -10.719 1.00 83.19 120 GLY A N 1
ATOM 861 C CA . GLY A 1 120 ? 6.267 -7.852 -11.974 1.00 83.19 120 GLY A CA 1
ATOM 862 C C . GLY A 1 120 ? 7.557 -7.493 -12.716 1.00 83.19 120 GLY A C 1
ATOM 863 O O . GLY A 1 120 ? 7.613 -7.595 -13.939 1.00 83.19 120 GLY A O 1
ATOM 864 N N . LEU A 1 121 ? 8.625 -7.146 -11.988 1.00 79.31 121 LEU A N 1
ATOM 865 C CA . LEU A 1 121 ? 9.945 -6.907 -12.573 1.00 79.31 121 LEU A CA 1
ATOM 866 C C . LEU A 1 121 ? 10.588 -8.192 -13.123 1.00 79.31 121 LEU A C 1
ATOM 868 O O . LEU A 1 121 ? 11.193 -8.176 -14.188 1.00 79.31 121 LEU A O 1
ATOM 872 N N . ILE A 1 122 ? 10.472 -9.320 -12.420 1.00 83.00 122 ILE A N 1
ATOM 873 C CA . ILE A 1 122 ? 10.993 -10.606 -12.911 1.00 83.00 122 ILE A CA 1
ATOM 874 C C . ILE A 1 122 ? 10.246 -11.040 -14.176 1.00 83.00 122 ILE A C 1
ATOM 876 O O . ILE A 1 122 ? 10.874 -11.502 -15.131 1.00 83.00 122 ILE A O 1
ATOM 880 N N . ASP A 1 123 ? 8.921 -10.894 -14.191 1.00 80.25 123 ASP A N 1
ATOM 881 C CA . ASP A 1 123 ? 8.104 -11.240 -15.352 1.00 80.25 123 ASP A CA 1
ATOM 882 C C . ASP A 1 123 ? 8.409 -10.332 -16.549 1.00 80.25 123 ASP A C 1
ATOM 884 O O . ASP A 1 123 ? 8.517 -10.836 -17.669 1.00 80.25 123 ASP A O 1
ATOM 888 N N . SER A 1 124 ? 8.650 -9.032 -16.333 1.00 68.88 124 SER A N 1
ATOM 889 C CA . SER A 1 124 ? 9.070 -8.133 -17.414 1.00 68.88 124 SER A CA 1
ATOM 890 C C . SER A 1 124 ? 10.434 -8.530 -17.984 1.00 68.88 124 SER A C 1
ATOM 892 O O . SER A 1 124 ? 10.552 -8.698 -19.197 1.00 68.88 124 SER A O 1
ATOM 894 N N . VAL A 1 125 ? 11.431 -8.822 -17.141 1.00 70.12 125 VAL A N 1
ATOM 895 C CA . VAL A 1 125 ? 12.745 -9.303 -17.612 1.00 70.12 125 VAL A CA 1
ATOM 896 C C . VAL A 1 125 ? 12.619 -10.595 -18.422 1.00 70.12 125 VAL A C 1
ATOM 898 O O . VAL A 1 125 ? 13.295 -10.748 -19.436 1.00 70.12 125 VAL A O 1
ATOM 901 N N . ARG A 1 126 ? 11.753 -11.535 -18.027 1.00 73.31 126 ARG A N 1
ATOM 902 C CA . ARG A 1 126 ? 11.526 -12.770 -18.802 1.00 73.31 126 ARG A CA 1
ATOM 903 C C . ARG A 1 126 ? 10.902 -12.494 -20.165 1.00 73.31 126 ARG A C 1
ATOM 905 O O . ARG A 1 126 ? 11.294 -13.118 -21.151 1.00 73.31 126 ARG A O 1
ATOM 912 N N . TRP A 1 127 ? 9.932 -11.587 -20.210 1.00 64.38 127 TRP A N 1
ATOM 913 C CA . TRP A 1 127 ? 9.215 -11.254 -21.435 1.00 64.38 127 TRP A CA 1
ATOM 914 C C . TRP A 1 127 ? 10.105 -10.523 -22.445 1.00 64.38 127 TRP A C 1
ATOM 916 O O . TRP A 1 127 ? 10.056 -10.825 -23.632 1.00 64.38 127 TRP A O 1
ATOM 926 N N . PHE A 1 128 ? 10.958 -9.609 -21.976 1.00 61.94 128 PHE A N 1
ATOM 927 C CA . PHE A 1 128 ? 11.826 -8.800 -22.838 1.00 61.94 128 PHE A CA 1
ATOM 928 C C . PHE A 1 128 ? 13.225 -9.396 -23.058 1.00 61.94 128 PHE A C 1
ATOM 930 O O . PHE A 1 128 ? 13.845 -9.126 -24.077 1.00 61.94 128 PHE A O 1
ATOM 937 N N . GLY A 1 129 ? 13.722 -10.244 -22.154 1.00 54.72 129 GLY A N 1
ATOM 938 C CA . GLY A 1 129 ? 15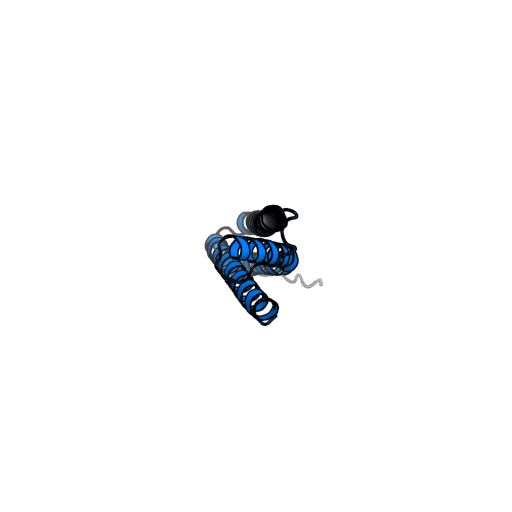.039 -10.888 -22.261 1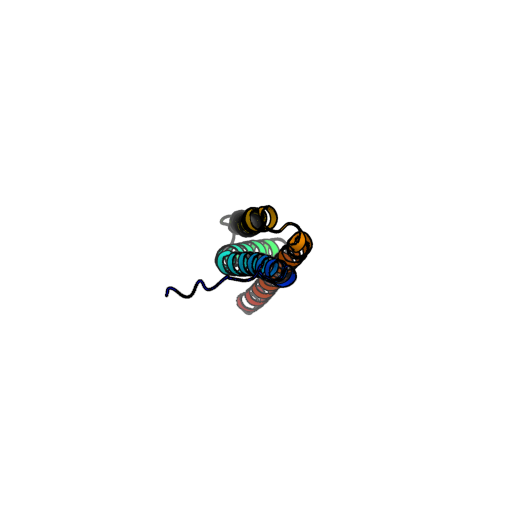.00 54.72 129 GLY A CA 1
ATOM 939 C C . GLY A 1 129 ? 15.087 -12.139 -23.147 1.00 54.72 129 GLY A C 1
ATOM 940 O O . GLY A 1 129 ? 16.148 -12.744 -23.276 1.00 54.72 129 GLY A O 1
ATOM 941 N N . THR A 1 130 ? 13.956 -12.558 -23.722 1.00 51.50 130 THR A N 1
ATOM 942 C CA . THR A 1 130 ? 13.874 -13.677 -24.682 1.00 51.50 130 THR A CA 1
ATOM 943 C C . THR A 1 130 ? 13.750 -13.227 -26.144 1.00 51.50 130 THR A C 1
ATOM 945 O O . THR A 1 130 ? 13.639 -14.085 -27.021 1.00 51.50 130 THR A O 1
ATOM 948 N N . ALA A 1 131 ? 13.782 -11.913 -26.401 1.00 45.75 131 ALA A N 1
ATOM 949 C CA . ALA A 1 131 ? 13.754 -11.314 -27.736 1.00 45.75 131 ALA A CA 1
ATOM 950 C C . ALA A 1 131 ? 15.159 -11.146 -28.337 1.00 45.75 131 ALA A C 1
ATOM 952 O O . ALA A 1 131 ? 16.100 -10.817 -27.577 1.00 45.75 131 ALA A O 1
#

pLDDT: mean 83.08, std 13.66, range [44.16, 97.0]

Radius of gyration: 21.35 Å; chains: 1; bounding box: 70×23×54 Å

Foldseek 3Di:
DDPPPPPDPDDLVVLLVVLLVVLLVLLVVLLVQLPVLLLLLLQLVLQVCCVVPVAPHDPPSPPCSNPCSNVSSVCSSVVSLVVSLVVSVVSCVVPVVNVVSNVVSSVVSVVVSVVVSVVSNVVVCVVPRVD

Sequence (131 aa):
MTSGRREGPARPWLRITVAASVIVAVFIVAWFLGGLPRDILGIGLHTAGGKLGWWIGDPNSNDGEESWGTVAGLIGVGVLGAAAVLGSGVVLAVERRAWPALPVAAAAYATLTAVDTIVGLIDSVRWFGTA

Secondary structure (DSSP, 8-state):
-------PPPPHHHHHHHHHHHHHHHHHHHHHHTHHHHHHHHHHHHHHHHHTTSS---TT-TTSHHHHHHHHHHHHHHHHHHHHHHHHHHHHHH-GGGTTHHHHHHHHHHHHHHHHHHHHHHHHHHHHTT-